Protein AF-A0A2H6HG00-F1 (afdb_monomer)

Nearest PDB structures (foldseek):
  3ck5-assembly2_D  TM=7.775E-01  e=2.258E-01  Streptomyces coelicolor A3(2)
  8dgj-assembly1_N  TM=5.999E-01  e=1.681E-01  Drosophila melanogaster
  5xd8-assembly1_A  TM=6.046E-01  e=3.622E-01  Vibrio sp. EJY3
  8dfv-assembly1_K  TM=4.218E-01  e=2.860E-01  Drosophila melanogaster
  3nuz-assembly3_E  TM=5.066E-01  e=1.112E+00  Bacteroides fragilis NCTC 9343

Foldseek 3Di:
DDDQPFWDWDDDPQKIWTTGPNRIQIDGPDDACSLVSLLCSLCVVVVNNQWDKDWDWDQDPVQKIKIKMWTAHPVRDIFIFIAIDHVVDSPRSSRRSVRRSVVSVVVVD

Secondary structure (DSSP, 8-state):
----TT-EEEEETTEEEEEETTEEEEEESSSSSHHHHHHHHHHHHTT-TT-EEEEEEEE-TTS-EEEEEEEE-TT--EEEEEEEESTT-HHHHHHHHHHHHHHHHHTT-

pLDDT: mean 75.19, std 13.75, range [41.69, 93.31]

Mean predicted aligned error: 8.37 Å

Structure (mmCIF, N/CA/C/O backbone):
data_AF-A0A2H6HG00-F1
#
_entry.id   AF-A0A2H6HG00-F1
#
loop_
_atom_site.group_PDB
_atom_site.id
_atom_site.type_symbol
_atom_site.label_atom_id
_atom_site.label_alt_id
_atom_site.label_comp_id
_atom_site.label_asym_id
_atom_site.label_entity_id
_atom_site.label_seq_id
_atom_site.pdbx_PDB_ins_code
_atom_site.Cartn_x
_atom_site.Cartn_y
_atom_site.Cartn_z
_atom_site.occupancy
_atom_site.B_iso_or_equiv
_atom_site.auth_seq_id
_atom_site.auth_comp_id
_atom_site.auth_asym_id
_atom_site.auth_atom_id
_atom_site.pdbx_PDB_model_num
ATOM 1 N N . MET A 1 1 ? -14.310 -1.517 -3.858 1.00 41.69 1 MET A N 1
ATOM 2 C CA . MET A 1 1 ? -13.309 -1.571 -4.940 1.00 41.69 1 MET A CA 1
ATOM 3 C C . MET A 1 1 ? -12.749 -0.168 -5.096 1.00 41.69 1 MET A C 1
ATOM 5 O O . MET A 1 1 ? -13.362 0.652 -5.766 1.00 41.69 1 MET A O 1
ATOM 9 N N . LEU A 1 2 ? -11.679 0.140 -4.360 1.00 46.59 2 LEU A N 1
ATOM 10 C CA . LEU A 1 2 ? -10.939 1.392 -4.512 1.00 46.59 2 LEU A CA 1
ATOM 11 C C . LEU A 1 2 ? -9.977 1.196 -5.688 1.00 46.59 2 LEU A C 1
ATOM 13 O O . LEU A 1 2 ? -8.980 0.490 -5.557 1.00 46.59 2 LEU A O 1
ATOM 17 N N . ASP A 1 3 ? -10.309 1.748 -6.853 1.00 55.47 3 ASP A N 1
ATOM 18 C CA . ASP A 1 3 ? -9.313 1.894 -7.915 1.00 55.47 3 ASP A CA 1
ATOM 19 C C . ASP A 1 3 ? -8.307 2.971 -7.490 1.00 55.47 3 ASP A C 1
ATOM 21 O O . ASP A 1 3 ? -8.684 3.966 -6.871 1.00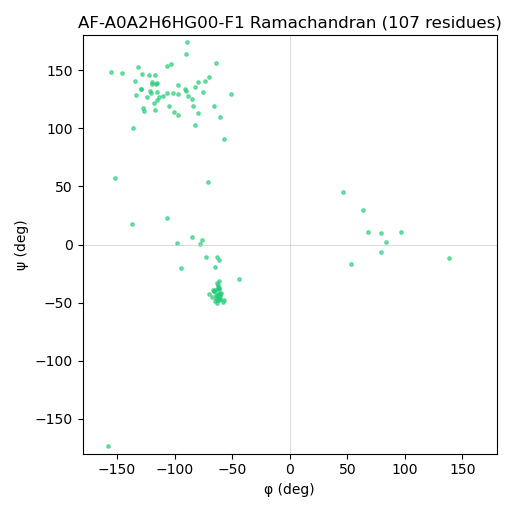 55.47 3 ASP A O 1
ATOM 25 N N . LEU A 1 4 ? -7.028 2.793 -7.838 1.00 56.38 4 LEU A N 1
ATOM 26 C CA . LEU A 1 4 ? -5.949 3.776 -7.629 1.00 56.38 4 LEU A CA 1
ATOM 27 C C . LEU A 1 4 ? -6.108 4.982 -8.577 1.00 56.38 4 LEU A C 1
ATOM 29 O O . LEU A 1 4 ? -5.210 5.326 -9.350 1.00 56.38 4 LEU A O 1
ATOM 33 N N . ILE A 1 5 ? -7.283 5.605 -8.559 1.00 52.62 5 ILE A N 1
ATOM 34 C CA . ILE A 1 5 ? -7.594 6.799 -9.330 1.00 52.62 5 ILE A CA 1
ATOM 35 C C . ILE A 1 5 ? -6.723 7.927 -8.777 1.00 52.62 5 ILE A C 1
ATOM 37 O O . ILE A 1 5 ? -6.799 8.273 -7.604 1.00 52.62 5 ILE A O 1
ATOM 41 N N . GLY A 1 6 ? -5.867 8.485 -9.632 1.00 55.09 6 GLY A N 1
ATOM 42 C CA . GLY A 1 6 ? -5.047 9.644 -9.286 1.00 55.09 6 GLY A CA 1
ATOM 43 C C . GLY A 1 6 ? -3.620 9.342 -8.835 1.00 55.09 6 GLY A C 1
ATOM 44 O O . GLY A 1 6 ? -2.963 10.278 -8.388 1.00 55.09 6 GLY A O 1
ATOM 45 N N . VAL A 1 7 ? -3.119 8.104 -8.979 1.00 57.53 7 VAL A N 1
ATOM 46 C CA . VAL A 1 7 ? -1.678 7.834 -8.834 1.00 57.53 7 VAL A CA 1
ATOM 47 C C . VAL A 1 7 ? -0.928 8.212 -10.114 1.00 57.53 7 VAL A C 1
ATOM 49 O O . VAL A 1 7 ? -1.122 7.573 -11.146 1.00 57.53 7 VAL A O 1
ATOM 52 N N . GLN A 1 8 ? -0.076 9.240 -10.065 1.00 58.09 8 GLN A N 1
ATOM 53 C CA . GLN A 1 8 ? 0.782 9.651 -11.189 1.00 58.09 8 GLN A CA 1
ATOM 54 C C . GLN A 1 8 ? 2.257 9.613 -10.799 1.00 58.09 8 GLN A C 1
ATOM 56 O O . GLN A 1 8 ? 2.632 10.164 -9.769 1.00 58.09 8 GLN A O 1
ATOM 61 N N . GLU A 1 9 ? 3.090 8.999 -11.641 1.00 59.12 9 GLU A N 1
ATOM 62 C CA . GLU A 1 9 ? 4.536 8.890 -11.443 1.00 59.12 9 GLU A CA 1
ATOM 63 C C . GLU A 1 9 ? 5.287 9.823 -12.403 1.00 59.12 9 GLU A C 1
ATOM 65 O O . GLU A 1 9 ? 5.044 9.824 -13.609 1.00 59.12 9 GLU A O 1
ATOM 70 N N . THR A 1 10 ? 6.220 10.620 -11.878 1.00 58.44 10 THR A N 1
ATOM 71 C CA . THR A 1 10 ? 7.173 11.402 -12.681 1.00 58.44 10 THR A CA 1
ATOM 72 C C . THR A 1 10 ? 8.598 11.124 -12.209 1.00 58.44 10 THR A C 1
ATOM 74 O O . THR A 1 10 ? 8.959 11.421 -11.066 1.00 58.44 10 THR A O 1
ATOM 77 N N . ALA A 1 11 ? 9.421 10.569 -13.103 1.00 54.00 11 ALA A N 1
ATOM 78 C CA . ALA A 1 11 ? 10.846 10.364 -12.874 1.00 54.00 11 ALA A CA 1
ATOM 79 C C . ALA A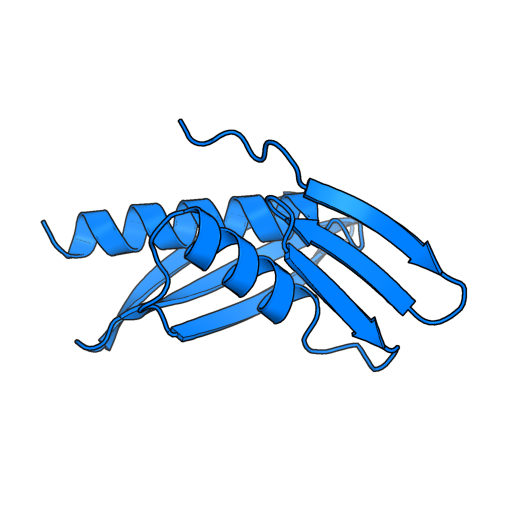 1 11 ? 11.629 11.644 -13.213 1.00 54.00 11 ALA A C 1
ATOM 81 O O . ALA A 1 11 ? 11.621 12.114 -14.350 1.00 54.00 11 ALA A O 1
ATOM 82 N N . LEU A 1 12 ? 12.326 12.201 -12.226 1.00 55.44 12 LEU A N 1
ATOM 83 C CA . LEU A 1 12 ? 13.313 13.266 -12.391 1.00 55.44 12 LEU A CA 1
ATOM 84 C C . LEU A 1 12 ? 14.714 12.668 -12.213 1.00 55.44 12 LEU A C 1
ATOM 86 O O . LEU A 1 12 ? 14.888 11.684 -11.499 1.00 55.44 12 LEU A O 1
ATOM 90 N N . SER A 1 13 ? 15.725 13.293 -12.826 1.00 49.66 13 SER A N 1
ATOM 91 C CA . SER A 1 13 ? 17.131 12.832 -12.847 1.00 49.66 13 SER A CA 1
ATOM 92 C C . SER A 1 13 ? 17.675 12.346 -11.486 1.00 49.66 13 SER A C 1
ATOM 94 O O . SER A 1 13 ? 18.510 11.447 -11.433 1.00 49.66 13 SER A O 1
ATOM 96 N N . THR A 1 14 ? 17.175 12.898 -10.373 1.00 53.22 14 THR A N 1
ATOM 97 C CA . THR A 1 14 ? 17.583 12.553 -9.000 1.00 53.22 14 THR A CA 1
ATOM 98 C C . THR A 1 14 ? 16.413 12.423 -8.015 1.00 53.22 14 THR A C 1
ATOM 100 O O . THR A 1 14 ? 16.636 12.503 -6.805 1.00 53.22 14 THR A O 1
ATOM 103 N N . SER A 1 15 ? 15.174 12.272 -8.493 1.00 54.38 15 SER A N 1
ATOM 104 C CA . SER A 1 15 ? 13.983 12.195 -7.633 1.00 54.38 15 SER A CA 1
ATOM 105 C C . SER A 1 15 ? 12.846 11.440 -8.318 1.00 54.38 15 SER A C 1
ATOM 107 O O . SER A 1 15 ? 12.675 11.548 -9.527 1.00 54.38 15 SER A O 1
ATOM 109 N N . THR A 1 16 ? 12.016 10.742 -7.550 1.00 60.91 16 THR A N 1
ATOM 110 C CA . THR A 1 16 ? 10.744 10.196 -8.054 1.00 60.91 16 THR A CA 1
ATOM 111 C C . THR A 1 16 ? 9.611 10.880 -7.310 1.00 60.91 16 THR A C 1
ATOM 113 O O . THR A 1 16 ? 9.647 10.980 -6.082 1.00 60.91 16 THR A O 1
ATOM 116 N N . VAL A 1 17 ? 8.623 11.368 -8.054 1.00 61.09 17 VAL A N 1
ATOM 117 C CA . VAL A 1 17 ? 7.426 12.008 -7.504 1.00 61.09 17 VAL A CA 1
ATOM 118 C C . VAL A 1 17 ? 6.225 11.126 -7.814 1.00 61.09 17 VAL A C 1
ATOM 120 O O . VAL A 1 17 ? 6.020 10.762 -8.970 1.00 61.09 17 VAL A O 1
ATOM 123 N N . ALA A 1 18 ? 5.456 10.792 -6.782 1.00 63.38 18 ALA A N 1
ATOM 124 C CA . ALA A 1 18 ? 4.181 10.105 -6.886 1.00 63.38 18 ALA A CA 1
ATOM 125 C C . ALA A 1 18 ? 3.085 11.025 -6.344 1.00 63.38 18 ALA A C 1
ATOM 127 O O . ALA A 1 18 ? 3.085 11.358 -5.163 1.00 63.38 18 ALA A O 1
ATOM 128 N N . THR A 1 19 ? 2.147 11.453 -7.179 1.00 63.84 19 THR A N 1
ATOM 129 C CA . THR A 1 19 ? 0.934 12.120 -6.687 1.00 63.84 19 THR A CA 1
ATOM 130 C C . THR A 1 19 ? -0.119 11.055 -6.432 1.00 63.84 19 THR A C 1
ATOM 132 O O . THR A 1 19 ? -0.296 10.219 -7.302 1.00 63.84 19 THR A O 1
ATOM 135 N N . VAL A 1 20 ? -0.782 11.064 -5.274 1.00 67.38 20 VAL A N 1
ATOM 136 C CA . VAL A 1 20 ? -1.883 10.169 -4.882 1.00 67.38 20 VAL A CA 1
ATOM 137 C C . VAL A 1 20 ? -3.050 11.048 -4.440 1.00 67.38 20 VAL A C 1
ATOM 139 O O . VAL A 1 20 ? -2.916 11.790 -3.471 1.00 67.38 20 VAL A O 1
ATOM 142 N N . ASP A 1 21 ? -4.167 11.012 -5.170 1.00 66.50 21 ASP A N 1
ATOM 143 C CA . ASP A 1 21 ? -5.381 11.801 -4.879 1.00 66.50 21 ASP A CA 1
ATOM 144 C C . ASP A 1 21 ? -5.099 13.290 -4.560 1.00 66.50 21 ASP A C 1
ATOM 146 O O . ASP A 1 21 ? -5.544 13.862 -3.568 1.00 66.50 21 ASP A O 1
ATOM 150 N N . GLY A 1 22 ? -4.243 13.922 -5.372 1.00 60.66 22 GLY A N 1
ATOM 151 C CA . GLY A 1 22 ? -3.855 15.330 -5.213 1.00 60.66 22 GLY A CA 1
ATOM 152 C C . GLY A 1 22 ? -2.794 15.616 -4.140 1.00 60.66 22 GLY A C 1
ATOM 153 O O . GLY A 1 22 ? -2.294 16.741 -4.083 1.00 60.66 22 GLY A O 1
ATOM 154 N N . ARG A 1 23 ? -2.381 14.627 -3.337 1.00 59.66 23 ARG A N 1
ATOM 155 C CA . ARG A 1 23 ? -1.227 14.732 -2.428 1.00 59.66 23 ARG A CA 1
ATOM 156 C C . ARG A 1 23 ? 0.045 14.270 -3.124 1.00 59.66 23 ARG A C 1
ATOM 158 O O . ARG A 1 23 ? 0.072 13.217 -3.748 1.00 59.66 23 ARG A O 1
ATOM 165 N N . THR A 1 24 ? 1.123 15.033 -3.000 1.00 60.78 24 THR A N 1
ATOM 166 C CA . THR A 1 24 ? 2.406 14.697 -3.630 1.00 60.78 24 THR A CA 1
ATOM 167 C C . THR A 1 24 ? 3.329 13.998 -2.632 1.00 60.78 24 THR A C 1
ATOM 169 O O . THR A 1 24 ? 3.839 14.636 -1.715 1.00 60.78 24 THR A O 1
ATOM 172 N N . ALA A 1 25 ? 3.593 12.708 -2.837 1.00 58.62 25 ALA A N 1
ATOM 173 C CA . ALA A 1 25 ? 4.690 11.976 -2.212 1.00 58.62 25 ALA A CA 1
ATOM 174 C C . ALA A 1 25 ? 5.973 12.171 -3.040 1.00 58.62 25 ALA A C 1
ATOM 176 O O . ALA A 1 25 ? 6.007 11.924 -4.247 1.00 58.62 25 ALA A O 1
ATOM 177 N N . VAL A 1 26 ? 7.047 12.641 -2.404 1.00 55.81 26 VAL A N 1
ATOM 178 C CA . VAL A 1 26 ? 8.317 12.964 -3.076 1.00 55.81 26 VAL A CA 1
ATOM 179 C C . VAL A 1 26 ? 9.443 12.133 -2.479 1.00 55.81 26 VAL A C 1
ATOM 181 O O . VAL A 1 26 ? 9.652 12.147 -1.269 1.00 55.81 26 VAL A O 1
ATOM 184 N N . ARG A 1 27 ? 10.239 11.480 -3.331 1.00 54.84 27 ARG A N 1
ATOM 185 C CA . ARG A 1 27 ? 11.547 10.925 -2.965 1.00 54.84 27 ARG A CA 1
ATOM 186 C C . ARG A 1 27 ? 12.661 11.781 -3.526 1.00 54.84 27 ARG A C 1
ATOM 188 O O . ARG A 1 27 ? 12.828 11.841 -4.741 1.00 54.84 27 ARG A O 1
ATOM 195 N N . VAL A 1 28 ? 13.480 12.333 -2.639 1.00 51.47 28 VAL A N 1
ATOM 196 C CA . VAL A 1 28 ? 14.847 12.766 -2.958 1.00 51.47 28 VAL A CA 1
ATOM 197 C C . VAL A 1 28 ? 15.740 11.523 -2.889 1.00 51.47 28 VAL A C 1
ATOM 199 O O . VAL A 1 28 ? 15.545 10.690 -2.005 1.00 51.47 28 VAL A O 1
ATOM 202 N N . VAL A 1 29 ? 16.635 11.320 -3.862 1.00 49.31 29 VAL A N 1
ATOM 203 C CA . VAL A 1 29 ? 17.462 10.103 -3.997 1.00 49.31 29 VAL A CA 1
ATOM 204 C C . VAL A 1 29 ? 18.314 9.828 -2.753 1.00 49.31 29 VAL A C 1
ATOM 206 O O . VAL A 1 29 ? 19.453 10.246 -2.666 1.00 49.31 29 VAL A O 1
ATOM 209 N N . GLU A 1 30 ? 17.742 9.058 -1.828 1.00 51.00 30 GLU A N 1
ATOM 210 C CA . GLU A 1 30 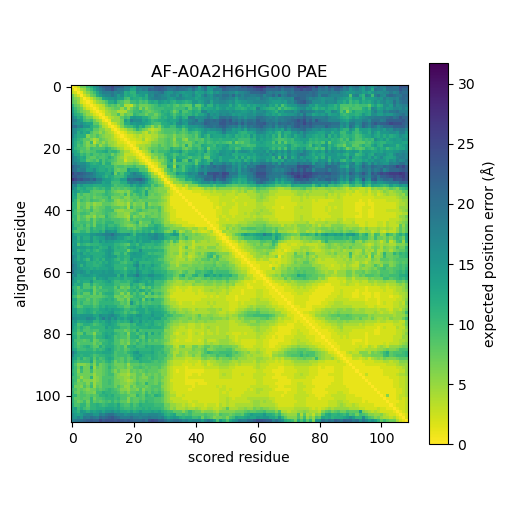? 18.395 8.157 -0.872 1.00 51.00 30 GLU A CA 1
ATOM 211 C C . GLU A 1 30 ? 17.426 7.005 -0.531 1.00 51.00 30 GLU A C 1
ATOM 213 O O . GLU A 1 30 ? 17.045 6.789 0.606 1.00 51.00 30 GLU A O 1
ATOM 218 N N . GLY A 1 31 ? 16.981 6.281 -1.567 1.00 50.62 31 GLY A N 1
ATOM 219 C CA . GLY A 1 31 ? 16.645 4.842 -1.589 1.00 50.62 31 GLY A CA 1
ATOM 220 C C . GLY A 1 31 ? 15.673 4.180 -0.591 1.00 50.62 31 GLY A C 1
ATOM 221 O O . GLY A 1 31 ? 15.233 3.076 -0.887 1.00 50.62 31 GLY A O 1
ATOM 222 N N . ARG A 1 32 ? 15.323 4.767 0.553 1.00 54.50 32 ARG A N 1
ATOM 223 C CA . ARG A 1 32 ? 14.561 4.135 1.639 1.00 54.50 32 ARG A CA 1
ATOM 224 C C . ARG A 1 32 ? 13.509 5.128 2.120 1.00 54.50 32 ARG A C 1
ATOM 226 O O . ARG A 1 32 ? 13.849 6.061 2.835 1.00 54.50 32 ARG A O 1
ATOM 233 N N . GLY A 1 33 ? 12.258 4.973 1.689 1.00 66.00 33 GLY A N 1
ATOM 234 C CA . GLY A 1 33 ? 11.166 5.822 2.179 1.00 66.00 33 GLY A CA 1
ATOM 235 C C . GLY A 1 33 ? 10.169 6.290 1.127 1.00 66.00 33 GLY A C 1
ATOM 236 O O . GLY A 1 33 ? 9.112 6.773 1.503 1.00 66.00 33 GLY A O 1
ATOM 237 N N . LEU A 1 34 ? 10.441 6.130 -0.174 1.00 74.31 34 LEU A N 1
ATOM 238 C CA . LEU A 1 34 ? 9.423 6.426 -1.196 1.00 74.31 34 LEU A CA 1
ATOM 239 C C . LEU A 1 34 ? 8.264 5.449 -1.127 1.00 74.31 34 LEU A C 1
ATOM 241 O O . LEU A 1 34 ? 7.111 5.832 -1.212 1.00 74.31 34 LEU A O 1
ATOM 245 N N . ASP A 1 35 ? 8.605 4.177 -1.010 1.00 76.44 35 ASP A N 1
ATOM 246 C CA . ASP A 1 35 ? 7.680 3.074 -0.860 1.00 76.44 35 ASP A CA 1
ATOM 247 C C . ASP A 1 35 ? 6.826 3.232 0.402 1.00 76.44 35 ASP A C 1
ATOM 249 O O . ASP A 1 35 ? 5.610 3.073 0.333 1.00 76.44 35 ASP A O 1
ATOM 253 N N . VAL A 1 36 ? 7.440 3.650 1.513 1.00 78.88 36 VAL A N 1
ATOM 254 C CA . VAL A 1 36 ? 6.714 4.014 2.739 1.00 78.88 36 VAL A CA 1
ATOM 255 C C . VAL A 1 36 ? 5.802 5.220 2.495 1.00 78.88 36 VAL A C 1
ATOM 257 O O . VAL A 1 36 ? 4.612 5.123 2.764 1.00 78.88 36 VAL A O 1
ATOM 260 N N . ALA A 1 37 ? 6.308 6.309 1.909 1.00 77.38 37 ALA A N 1
ATOM 261 C CA . ALA A 1 37 ? 5.525 7.521 1.659 1.00 77.38 37 ALA A CA 1
ATOM 262 C C . ALA A 1 37 ? 4.344 7.293 0.696 1.00 77.38 37 ALA A C 1
ATOM 264 O O . ALA A 1 37 ? 3.274 7.865 0.880 1.00 77.38 37 ALA A O 1
ATOM 265 N N . ILE A 1 38 ? 4.512 6.445 -0.326 1.00 80.00 38 ILE A N 1
ATOM 266 C CA . ILE A 1 38 ? 3.421 6.027 -1.219 1.00 80.00 38 ILE A CA 1
ATOM 267 C C . ILE A 1 38 ? 2.394 5.219 -0.436 1.00 80.00 38 ILE A C 1
ATOM 269 O O . ILE A 1 38 ? 1.200 5.478 -0.558 1.00 80.00 38 ILE A O 1
ATOM 273 N N . ALA A 1 39 ? 2.846 4.233 0.342 1.00 83.12 39 ALA A N 1
ATOM 274 C CA . ALA A 1 39 ? 1.952 3.391 1.120 1.00 83.12 39 ALA A CA 1
ATOM 275 C C . ALA A 1 39 ? 1.145 4.221 2.131 1.00 83.12 39 ALA A C 1
ATOM 277 O O . ALA A 1 39 ? -0.069 4.068 2.191 1.00 83.12 39 ALA A O 1
ATOM 278 N N . GLU A 1 40 ? 1.781 5.155 2.837 1.00 83.44 40 GLU A N 1
ATOM 279 C CA . GLU A 1 40 ? 1.121 6.095 3.751 1.00 83.44 40 GLU A CA 1
ATOM 280 C C . GLU A 1 40 ? 0.114 6.995 3.025 1.00 83.44 40 GLU A C 1
ATOM 282 O O . GLU A 1 40 ? -1.035 7.081 3.452 1.00 83.44 40 GLU A O 1
ATOM 287 N N . ALA A 1 41 ? 0.489 7.603 1.893 1.00 82.19 41 ALA A N 1
ATOM 288 C CA . ALA A 1 41 ? -0.415 8.460 1.121 1.00 82.19 41 ALA A CA 1
ATOM 289 C C . ALA A 1 41 ? -1.647 7.697 0.604 1.00 82.19 41 ALA A C 1
ATOM 291 O O . ALA A 1 41 ? -2.760 8.224 0.600 1.00 82.19 41 ALA A O 1
ATOM 292 N N . VAL A 1 42 ? -1.460 6.442 0.186 1.00 83.81 42 VAL A N 1
ATOM 293 C CA . VAL A 1 42 ? -2.549 5.566 -0.259 1.00 83.81 42 VAL A CA 1
ATOM 294 C C . VAL A 1 42 ? -3.442 5.148 0.906 1.00 83.81 42 VAL A C 1
ATOM 296 O O . VAL A 1 42 ? -4.663 5.164 0.765 1.00 83.81 42 VAL A O 1
ATOM 299 N N . LEU A 1 43 ? -2.864 4.803 2.058 1.00 84.38 43 LEU A N 1
ATOM 300 C CA . LEU A 1 43 ? -3.630 4.470 3.258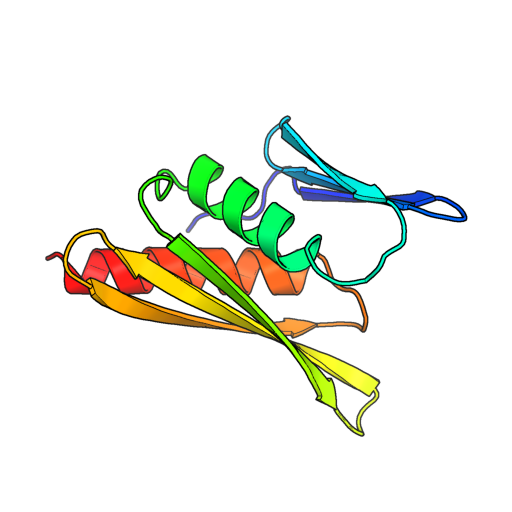 1.00 84.38 43 LEU A CA 1
ATOM 301 C C . LEU A 1 43 ? -4.444 5.672 3.742 1.00 84.38 43 LEU A C 1
ATOM 303 O O . LEU A 1 43 ? -5.629 5.524 4.016 1.00 84.38 43 LEU A O 1
ATOM 307 N N . GLU A 1 44 ? -3.860 6.870 3.773 1.00 84.06 44 GLU A N 1
ATOM 308 C CA . GLU A 1 44 ? -4.569 8.102 4.132 1.00 84.06 44 GLU A CA 1
ATOM 309 C C . GLU A 1 44 ? -5.738 8.380 3.172 1.00 84.06 44 GLU A C 1
ATOM 311 O O . GLU A 1 44 ? -6.857 8.629 3.623 1.00 84.06 44 GLU A O 1
ATOM 316 N N . ALA A 1 45 ? -5.516 8.272 1.856 1.00 81.81 45 ALA A N 1
ATOM 317 C CA . ALA A 1 45 ? -6.574 8.419 0.852 1.00 81.81 45 ALA A CA 1
ATOM 318 C C . ALA A 1 45 ? -7.675 7.349 0.998 1.00 81.81 45 ALA A C 1
ATOM 320 O O . ALA A 1 45 ? -8.858 7.635 0.823 1.00 81.81 45 ALA A O 1
ATOM 321 N N . GLY A 1 46 ? -7.299 6.129 1.389 1.00 80.75 46 GLY A N 1
ATOM 322 C CA . GLY A 1 46 ? -8.212 5.027 1.696 1.00 80.75 46 GLY A CA 1
ATOM 323 C C . GLY A 1 46 ? -8.922 5.130 3.051 1.00 80.75 46 GLY A C 1
ATOM 324 O O . GLY A 1 46 ? -9.655 4.213 3.404 1.00 80.75 46 GLY A O 1
ATOM 325 N N . SER A 1 47 ? -8.742 6.222 3.809 1.00 83.44 47 SER A N 1
ATOM 326 C CA . SER A 1 47 ? -9.263 6.393 5.181 1.00 83.44 47 SER A CA 1
ATOM 327 C C . SER A 1 47 ? -8.695 5.398 6.211 1.00 83.44 47 SER A C 1
ATOM 329 O O . SER A 1 47 ? -9.337 5.081 7.209 1.00 83.44 47 SER A O 1
ATOM 331 N N . PHE A 1 48 ? -7.459 4.946 5.999 1.00 81.06 48 PHE A N 1
ATOM 332 C CA . PHE A 1 48 ? -6.689 4.060 6.881 1.00 81.06 48 PHE A CA 1
ATOM 333 C C . PHE A 1 48 ? -5.549 4.787 7.627 1.00 81.06 48 PHE A C 1
ATOM 335 O O . PHE A 1 48 ? -4.574 4.157 8.032 1.00 81.06 48 PHE A O 1
ATOM 342 N N . GLY A 1 49 ? -5.637 6.113 7.792 1.00 70.75 49 GLY A N 1
ATOM 343 C CA . GLY A 1 49 ? -4.537 6.973 8.267 1.00 70.75 49 GLY A CA 1
ATOM 344 C C . GLY A 1 49 ? -3.989 6.683 9.674 1.00 70.75 49 GLY A C 1
ATOM 345 O O . GLY A 1 49 ? -2.901 7.143 10.003 1.00 70.75 49 GLY A O 1
ATOM 346 N N . ASP A 1 50 ? -4.689 5.885 10.483 1.00 79.19 50 ASP A N 1
ATOM 347 C CA . ASP A 1 50 ? -4.266 5.519 11.845 1.00 79.19 50 ASP A CA 1
ATOM 348 C C . ASP A 1 50 ? -3.298 4.316 11.886 1.00 79.19 50 ASP A C 1
ATOM 350 O O . ASP A 1 50 ? -3.013 3.778 12.959 1.00 79.19 50 ASP A O 1
ATOM 354 N N . LEU A 1 51 ? -2.842 3.829 10.727 1.00 78.56 51 LEU A N 1
ATOM 355 C CA . LEU A 1 51 ? -1.993 2.644 10.613 1.00 78.56 51 LEU A CA 1
ATOM 356 C C . LEU A 1 51 ? -0.505 3.004 10.499 1.00 78.56 51 LEU A C 1
ATOM 358 O O . LEU A 1 51 ? -0.090 3.767 9.627 1.00 78.56 51 LEU A O 1
ATOM 362 N N . ALA A 1 52 ? 0.326 2.378 11.333 1.00 80.81 52 ALA A N 1
ATOM 363 C CA . ALA A 1 52 ? 1.777 2.451 11.205 1.00 80.81 52 ALA A CA 1
ATOM 364 C C . ALA A 1 52 ? 2.248 1.566 10.044 1.00 80.81 52 ALA A C 1
ATOM 366 O O . ALA A 1 52 ? 1.880 0.394 9.972 1.00 80.81 52 ALA A O 1
ATOM 367 N N . THR A 1 53 ? 3.095 2.104 9.161 1.00 80.62 53 THR A N 1
ATOM 368 C CA . THR A 1 53 ? 3.433 1.454 7.886 1.00 80.62 53 THR A CA 1
ATOM 369 C C . THR A 1 53 ? 4.902 1.046 7.802 1.00 80.62 53 THR A C 1
ATOM 371 O O . THR A 1 53 ? 5.808 1.781 8.195 1.00 80.62 53 THR A O 1
ATOM 374 N N . ARG A 1 54 ? 5.161 -0.145 7.252 1.00 81.44 54 ARG A N 1
ATOM 375 C CA . ARG A 1 54 ? 6.492 -0.595 6.818 1.00 81.44 54 ARG A CA 1
ATOM 376 C C . ARG A 1 54 ? 6.398 -1.228 5.439 1.00 81.44 54 ARG A C 1
ATOM 378 O O . ARG A 1 54 ? 5.479 -1.996 5.177 1.00 81.44 54 ARG A O 1
ATOM 385 N N . SER A 1 55 ? 7.382 -0.980 4.586 1.00 77.94 55 SER A N 1
ATOM 386 C CA . SER A 1 55 ? 7.459 -1.577 3.253 1.00 77.94 55 SER A CA 1
ATOM 387 C C . SER A 1 55 ? 8.758 -2.354 3.059 1.00 77.94 55 SER A C 1
ATOM 389 O O . SER A 1 55 ? 9.815 -2.011 3.592 1.00 77.94 55 SER A O 1
ATOM 391 N N . VAL A 1 56 ? 8.667 -3.439 2.294 1.00 79.81 56 VAL A N 1
ATOM 392 C CA . VAL A 1 56 ? 9.799 -4.251 1.849 1.00 79.81 56 VAL A CA 1
ATOM 393 C C . VAL A 1 56 ? 9.631 -4.521 0.362 1.00 79.81 56 VAL A C 1
ATOM 395 O O . VAL A 1 56 ? 8.589 -5.006 -0.077 1.00 79.81 56 VAL A O 1
ATOM 398 N N . GLN A 1 57 ? 10.676 -4.240 -0.411 1.00 80.69 57 GLN A N 1
ATOM 399 C CA . GLN A 1 57 ? 10.732 -4.543 -1.837 1.00 80.69 57 GLN A CA 1
ATOM 400 C C . GLN A 1 57 ? 11.734 -5.668 -2.088 1.00 80.69 57 GLN A C 1
ATOM 402 O O . GLN A 1 57 ? 12.895 -5.584 -1.679 1.00 80.69 57 GLN A O 1
ATOM 407 N N . ARG A 1 58 ? 11.301 -6.720 -2.787 1.00 82.25 58 ARG A N 1
ATOM 408 C CA . ARG A 1 58 ? 12.166 -7.827 -3.211 1.00 82.25 58 ARG A CA 1
ATOM 409 C C . ARG A 1 58 ? 12.196 -7.910 -4.730 1.00 82.25 58 ARG A C 1
ATOM 411 O O . ARG A 1 58 ? 11.166 -8.130 -5.353 1.00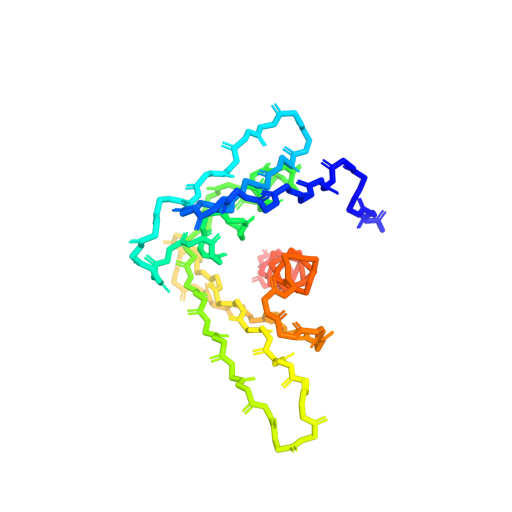 82.25 58 ARG A O 1
ATOM 418 N N . HIS A 1 59 ? 13.383 -7.803 -5.315 1.00 82.44 59 HIS A N 1
ATOM 419 C CA . HIS A 1 59 ? 13.578 -8.069 -6.737 1.00 82.44 59 HIS A CA 1
ATOM 420 C C . HIS A 1 59 ? 13.670 -9.581 -6.970 1.00 82.44 59 HIS A C 1
ATOM 422 O O . HIS A 1 59 ? 14.243 -10.315 -6.162 1.00 82.44 59 HIS A O 1
ATOM 428 N N . THR A 1 60 ? 13.047 -10.040 -8.047 1.00 81.00 60 THR A N 1
ATOM 429 C CA . THR A 1 60 ? 13.004 -11.445 -8.467 1.00 81.00 60 THR A CA 1
ATOM 430 C C . THR A 1 60 ? 13.971 -11.676 -9.619 1.00 81.00 60 THR A C 1
ATOM 432 O O . THR A 1 60 ? 14.239 -10.763 -10.400 1.00 81.00 60 THR A O 1
ATOM 435 N N . ASP A 1 61 ? 14.421 -12.917 -9.783 1.00 78.75 61 ASP A N 1
ATOM 436 C CA . ASP A 1 61 ? 15.326 -13.296 -10.876 1.00 78.75 61 ASP A CA 1
ATOM 437 C C . ASP A 1 61 ? 14.674 -13.150 -12.264 1.00 78.75 61 ASP A C 1
ATOM 439 O O . ASP A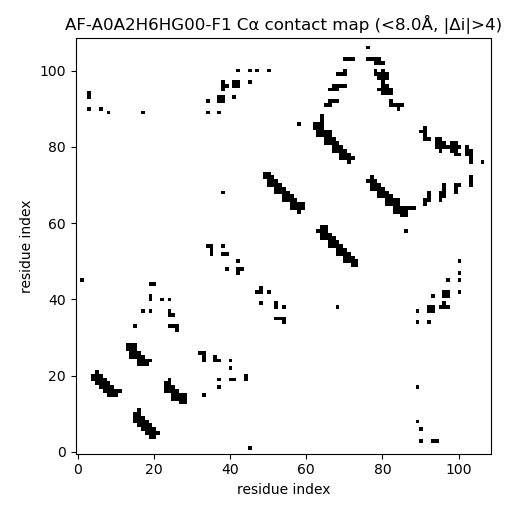 1 61 ? 15.361 -13.026 -13.273 1.00 78.75 61 ASP A O 1
ATOM 443 N N . ALA A 1 62 ? 13.338 -13.104 -12.316 1.00 82.69 62 ALA A N 1
ATOM 444 C CA . ALA A 1 62 ? 12.556 -12.861 -13.527 1.00 82.69 62 ALA A CA 1
ATOM 445 C C . ALA A 1 62 ? 12.513 -11.377 -13.951 1.00 82.69 62 ALA A C 1
ATOM 447 O O . ALA A 1 62 ? 11.853 -11.044 -14.932 1.00 82.69 62 ALA A O 1
ATOM 448 N N . GLY A 1 63 ? 13.172 -10.476 -13.213 1.00 81.69 63 GLY A N 1
ATOM 449 C CA . GLY A 1 63 ? 13.183 -9.0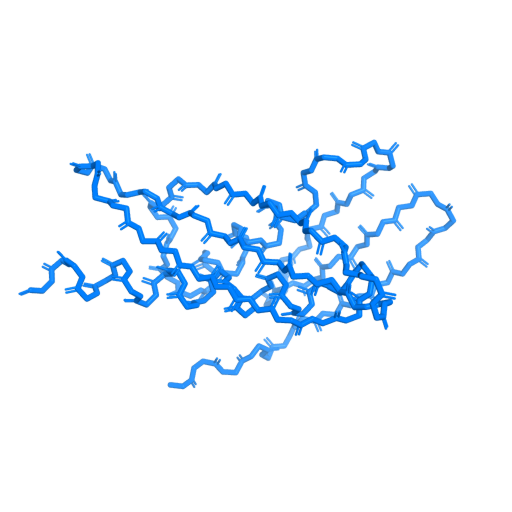40 -13.503 1.00 81.69 63 GLY A CA 1
ATOM 450 C C . GLY A 1 63 ? 11.975 -8.269 -12.963 1.00 81.69 63 GLY A C 1
ATOM 451 O O . GLY A 1 63 ? 11.900 -7.065 -13.163 1.00 81.69 63 GLY A O 1
ATOM 452 N N . SER A 1 64 ? 11.056 -8.926 -12.247 1.00 84.75 64 SER A N 1
ATOM 453 C CA . SER A 1 64 ? 9.948 -8.278 -11.526 1.00 84.75 64 SER A CA 1
ATOM 454 C C . SER A 1 64 ? 10.316 -7.909 -10.083 1.00 84.75 64 SER A C 1
ATOM 456 O O . SER A 1 64 ? 11.283 -8.436 -9.521 1.00 84.75 64 SER A O 1
ATOM 458 N N . MET A 1 65 ? 9.525 -7.040 -9.456 1.00 87.44 65 MET A N 1
ATOM 459 C CA . MET A 1 65 ? 9.617 -6.676 -8.043 1.00 87.44 65 MET A CA 1
ATOM 460 C C . MET A 1 65 ? 8.346 -7.097 -7.299 1.00 87.44 65 MET A C 1
ATOM 462 O O . MET A 1 65 ? 7.233 -6.923 -7.789 1.00 87.44 65 MET A O 1
ATOM 466 N N . VAL A 1 66 ? 8.517 -7.641 -6.097 1.00 88.00 66 VAL A N 1
ATOM 467 C CA . VAL A 1 66 ? 7.440 -7.874 -5.135 1.00 88.00 66 VAL A CA 1
ATOM 468 C C . VAL A 1 66 ? 7.486 -6.760 -4.097 1.00 88.00 66 VAL A C 1
ATOM 470 O O . VAL A 1 66 ? 8.445 -6.672 -3.324 1.00 88.00 66 VAL A O 1
ATOM 473 N N . ALA A 1 67 ? 6.453 -5.925 -4.072 1.00 88.75 67 ALA A N 1
ATOM 474 C CA . ALA A 1 67 ? 6.216 -4.950 -3.020 1.00 88.75 67 ALA A CA 1
ATOM 475 C C . ALA A 1 67 ? 5.396 -5.612 -1.911 1.00 88.75 67 ALA A C 1
ATOM 477 O O . ALA A 1 67 ? 4.356 -6.208 -2.174 1.00 88.75 67 ALA A O 1
ATOM 478 N N . THR A 1 68 ? 5.862 -5.528 -0.670 1.00 89.50 68 THR A N 1
ATOM 479 C CA . THR A 1 68 ? 5.126 -5.989 0.511 1.00 89.50 68 THR A CA 1
ATOM 480 C C . THR A 1 68 ? 4.991 -4.836 1.485 1.00 89.50 68 THR A C 1
ATOM 482 O O . THR A 1 68 ? 5.992 -4.223 1.851 1.00 89.50 68 THR A O 1
ATOM 485 N N . VAL A 1 69 ? 3.763 -4.548 1.901 1.00 90.50 69 VAL A N 1
ATOM 486 C CA . VAL A 1 69 ? 3.431 -3.514 2.878 1.00 90.50 69 VAL A CA 1
ATOM 487 C C . VAL A 1 69 ? 2.841 -4.196 4.105 1.00 90.50 69 VAL A C 1
ATOM 489 O O . VAL A 1 69 ? 1.886 -4.963 4.007 1.00 90.50 69 VAL A O 1
ATOM 49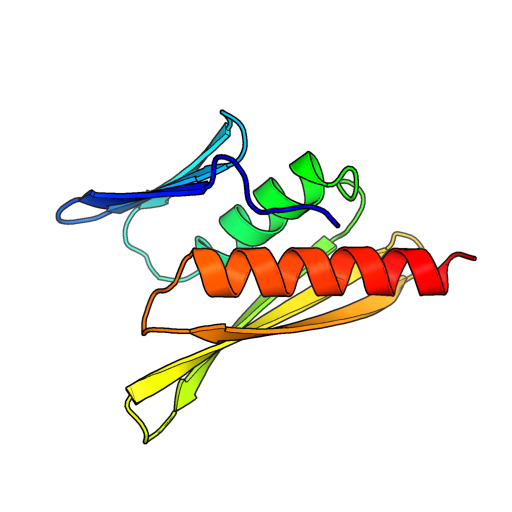2 N N . LEU A 1 70 ? 3.446 -3.929 5.254 1.00 91.12 70 LEU A N 1
ATOM 493 C CA . LEU A 1 70 ? 2.957 -4.294 6.573 1.00 91.12 70 LEU A CA 1
ATOM 494 C C . LEU A 1 70 ? 2.332 -3.049 7.195 1.00 91.12 70 LEU A C 1
ATOM 496 O O . LEU A 1 70 ? 2.981 -2.002 7.254 1.00 91.12 70 LEU A O 1
ATOM 500 N N . VAL A 1 71 ? 1.121 -3.199 7.710 1.00 89.81 71 VAL A N 1
ATOM 501 C CA . VAL A 1 71 ? 0.455 -2.186 8.525 1.00 89.81 71 VAL A CA 1
ATOM 502 C C . VAL A 1 71 ? 0.201 -2.722 9.927 1.00 89.81 71 VAL A C 1
ATOM 504 O O . VAL A 1 71 ? -0.049 -3.917 10.108 1.00 89.81 71 VAL A O 1
ATOM 507 N N . GLU A 1 72 ? 0.280 -1.845 10.919 1.00 89.06 72 GLU A N 1
ATOM 508 C CA . GLU A 1 72 ? -0.020 -2.137 12.321 1.00 89.06 72 GLU A CA 1
ATOM 509 C C . GLU A 1 72 ? -0.992 -1.085 12.865 1.00 89.06 72 GLU A C 1
ATOM 511 O O . GLU A 1 72 ? -0.806 0.106 12.617 1.00 89.06 72 GLU A O 1
ATOM 516 N N . ASP A 1 73 ? -2.040 -1.510 13.573 1.00 84.25 73 ASP A N 1
ATOM 517 C CA . ASP A 1 73 ? -2.959 -0.587 14.243 1.00 84.25 73 ASP A CA 1
ATOM 518 C C . ASP A 1 73 ? -2.530 -0.234 15.676 1.00 84.25 73 ASP A C 1
ATOM 520 O O . ASP A 1 73 ? -1.583 -0.796 16.223 1.00 84.25 73 ASP A O 1
ATOM 524 N N . GLY A 1 74 ? -3.254 0.696 16.310 1.00 79.88 74 GLY A N 1
ATOM 525 C CA . GLY A 1 74 ? -2.987 1.122 17.690 1.00 79.88 74 GLY A CA 1
ATOM 526 C C . GLY A 1 74 ? -3.162 0.032 18.759 1.00 79.88 74 GLY A C 1
ATOM 527 O O . GLY A 1 74 ? -2.750 0.237 19.898 1.00 79.88 74 GLY A O 1
ATOM 528 N N . GLU A 1 75 ? -3.736 -1.123 18.410 1.00 83.69 75 GLU A N 1
ATOM 529 C CA . GLU A 1 75 ? -3.873 -2.293 19.288 1.00 83.69 75 GLU A CA 1
ATOM 530 C C . GLU A 1 75 ? -2.770 -3.339 19.033 1.00 83.69 75 GLU A C 1
ATOM 532 O O . GLU A 1 75 ? -2.733 -4.385 19.683 1.00 83.69 75 GLU A O 1
ATOM 537 N N . GLY A 1 76 ? -1.845 -3.064 18.106 1.00 82.50 76 GLY A N 1
ATOM 538 C CA . GLY A 1 76 ? -0.748 -3.957 17.738 1.00 82.50 76 GLY A CA 1
ATOM 539 C C . GLY A 1 76 ? -1.158 -5.088 16.791 1.00 82.50 76 GLY A C 1
ATOM 540 O O . GLY A 1 76 ? -0.366 -6.010 16.560 1.00 82.50 76 GLY A O 1
ATOM 541 N N . ARG A 1 77 ? -2.374 -5.053 16.226 1.00 85.38 77 ARG A N 1
ATOM 542 C CA . ARG A 1 77 ? -2.790 -6.005 15.187 1.00 85.38 77 ARG A CA 1
ATOM 543 C C . ARG A 1 77 ? -2.104 -5.654 13.881 1.00 85.38 77 ARG A C 1
ATOM 545 O O . ARG A 1 77 ? -1.975 -4.488 13.521 1.00 85.38 77 ARG A O 1
ATOM 552 N N . ARG A 1 78 ? -1.682 -6.689 13.160 1.00 89.81 78 ARG A N 1
ATOM 553 C CA . ARG A 1 78 ? -0.883 -6.561 11.942 1.00 89.81 78 ARG A CA 1
ATOM 554 C C . ARG A 1 78 ? -1.596 -7.164 10.753 1.00 89.81 78 ARG A C 1
ATOM 556 O O . ARG A 1 78 ? -2.095 -8.282 10.845 1.00 89.81 78 ARG A O 1
ATOM 563 N N . ALA A 1 79 ? -1.527 -6.469 9.628 1.00 91.56 79 ALA A N 1
ATOM 564 C CA . ALA A 1 79 ? -1.967 -6.981 8.341 1.00 91.56 79 ALA A CA 1
ATOM 565 C C . ALA A 1 79 ? -0.904 -6.734 7.274 1.00 91.56 79 ALA A C 1
ATOM 567 O O . ALA A 1 79 ? -0.083 -5.820 7.376 1.00 91.56 79 ALA A O 1
ATOM 568 N N . VAL A 1 80 ? -0.901 -7.586 6.254 1.00 92.12 80 VAL A N 1
ATOM 569 C CA . VAL A 1 80 ? 0.087 -7.547 5.179 1.00 92.12 80 VAL A CA 1
ATOM 570 C C . VAL A 1 80 ? -0.633 -7.567 3.845 1.00 92.12 80 VAL A C 1
ATOM 572 O O . VAL A 1 80 ? -1.510 -8.397 3.619 1.00 92.12 80 VAL A O 1
ATOM 575 N N . GLY A 1 81 ? -0.206 -6.689 2.947 1.00 91.94 81 GLY A N 1
ATOM 576 C CA . GLY A 1 81 ? -0.551 -6.741 1.537 1.00 91.94 81 GLY A CA 1
ATOM 577 C C . GLY A 1 81 ? 0.709 -6.879 0.695 1.00 91.94 81 GLY A C 1
ATOM 578 O O . GLY A 1 81 ? 1.737 -6.263 0.978 1.00 91.94 81 GLY A O 1
ATOM 579 N N . SER A 1 82 ? 0.636 -7.697 -0.350 1.00 91.75 82 SER A N 1
ATOM 580 C CA . SER A 1 82 ? 1.733 -7.888 -1.298 1.00 91.75 82 SER A CA 1
ATOM 581 C C . SER A 1 82 ? 1.237 -7.705 -2.721 1.00 91.75 82 SER A C 1
ATOM 583 O O . SER A 1 82 ? 0.098 -8.067 -3.021 1.00 91.75 82 SER A O 1
ATOM 585 N N . GLU A 1 83 ? 2.090 -7.172 -3.592 1.00 93.31 83 GLU A N 1
ATOM 586 C CA . GLU A 1 83 ? 1.820 -7.062 -5.020 1.00 93.31 83 GLU A CA 1
ATOM 587 C C . GLU A 1 83 ? 3.082 -7.225 -5.867 1.00 93.31 83 GLU A C 1
ATOM 589 O O . GLU A 1 83 ? 4.177 -6.833 -5.462 1.00 93.31 83 GLU A O 1
ATOM 594 N N . VAL A 1 84 ? 2.915 -7.793 -7.061 1.00 90.06 84 VAL A N 1
ATOM 595 C CA . VAL A 1 84 ? 3.975 -7.895 -8.072 1.00 90.06 84 VAL A CA 1
ATOM 596 C C . VAL A 1 84 ? 3.847 -6.752 -9.078 1.00 90.06 84 VAL A C 1
ATOM 598 O O . VAL A 1 84 ? 2.747 -6.435 -9.537 1.00 90.06 84 VAL A O 1
ATOM 601 N N . GLY A 1 85 ? 4.973 -6.152 -9.452 1.00 86.12 85 GLY A N 1
ATOM 602 C CA . GLY A 1 85 ? 5.045 -5.169 -10.528 1.00 86.12 85 GLY A CA 1
ATOM 603 C C . GLY A 1 85 ? 6.445 -5.038 -11.109 1.00 86.12 85 GLY A C 1
ATOM 604 O O . GLY A 1 85 ? 7.356 -5.798 -10.770 1.00 86.12 85 GLY A O 1
ATOM 605 N N . ASP A 1 86 ? 6.608 -4.059 -11.991 1.00 82.56 86 ASP A N 1
ATOM 606 C CA . ASP A 1 86 ? 7.907 -3.727 -12.568 1.00 82.56 86 ASP A CA 1
ATOM 607 C C . ASP A 1 86 ? 8.887 -3.216 -11.497 1.00 82.56 86 ASP A C 1
ATOM 609 O O . ASP A 1 86 ? 8.465 -2.703 -10.448 1.00 82.56 86 ASP A O 1
ATOM 613 N N . PRO A 1 87 ? 10.208 -3.319 -11.733 1.00 69.31 87 PRO A N 1
ATOM 614 C CA . PRO A 1 87 ? 11.203 -2.665 -10.895 1.00 69.31 87 PRO A CA 1
ATOM 615 C C . PRO A 1 87 ? 10.866 -1.180 -10.732 1.00 69.31 87 PRO A C 1
ATOM 617 O O . PRO A 1 87 ? 10.615 -0.487 -11.710 1.00 69.31 87 PRO A O 1
ATOM 620 N N . ALA A 1 88 ? 10.853 -0.705 -9.486 1.00 69.38 88 ALA A N 1
ATOM 621 C CA . ALA A 1 88 ? 10.428 0.644 -9.091 1.00 69.38 88 ALA A CA 1
ATOM 622 C C . ALA A 1 88 ? 8.928 0.994 -9.247 1.00 69.38 88 ALA A C 1
ATOM 624 O O . ALA A 1 88 ? 8.571 2.147 -9.030 1.00 69.38 88 ALA A O 1
ATOM 625 N N . SER A 1 89 ? 8.033 0.034 -9.515 1.00 77.62 89 SER A N 1
ATOM 626 C CA . SER A 1 89 ? 6.596 0.314 -9.665 1.00 77.62 89 SER A CA 1
ATOM 627 C C . SER A 1 89 ? 5.950 0.911 -8.402 1.00 77.62 89 SER A C 1
ATOM 629 O O . SER A 1 89 ? 5.714 0.216 -7.408 1.00 77.62 89 SER A O 1
ATOM 631 N N . VAL A 1 90 ? 5.580 2.194 -8.477 1.00 77.94 90 VAL A N 1
ATOM 632 C CA . VAL A 1 90 ? 4.769 2.912 -7.472 1.00 77.94 90 VAL A CA 1
ATOM 633 C C . VAL A 1 90 ? 3.385 2.276 -7.327 1.00 77.94 90 VAL A C 1
ATOM 635 O O . VAL A 1 90 ? 2.852 2.142 -6.226 1.00 77.94 90 VAL A O 1
ATOM 638 N N . TYR A 1 91 ? 2.816 1.829 -8.446 1.00 81.75 91 TYR A N 1
ATOM 639 C CA . TYR A 1 91 ? 1.495 1.214 -8.494 1.00 81.75 91 TYR A CA 1
ATOM 640 C C . TYR A 1 91 ? 1.439 -0.117 -7.727 1.00 81.75 91 TYR A C 1
ATOM 642 O O . TYR A 1 91 ? 0.474 -0.375 -7.005 1.00 81.75 91 TYR A O 1
ATOM 650 N N . ALA A 1 92 ? 2.491 -0.941 -7.814 1.00 85.56 92 ALA A N 1
ATOM 651 C CA . ALA A 1 92 ? 2.587 -2.168 -7.023 1.00 85.56 92 ALA A CA 1
ATOM 652 C C . ALA A 1 92 ? 2.607 -1.871 -5.515 1.00 85.56 92 ALA A C 1
ATOM 654 O O . ALA A 1 92 ? 1.885 -2.511 -4.752 1.00 85.56 92 ALA A O 1
ATOM 655 N N . VAL A 1 93 ? 3.360 -0.853 -5.089 1.00 86.50 93 VAL A N 1
ATOM 656 C CA . VAL A 1 93 ? 3.384 -0.418 -3.684 1.00 86.50 93 VAL A CA 1
ATOM 657 C C . VAL A 1 93 ? 2.004 0.061 -3.226 1.00 86.50 93 VAL A C 1
ATOM 659 O O . VAL A 1 93 ? 1.531 -0.372 -2.177 1.00 86.50 93 VAL A O 1
ATOM 662 N N . GLY A 1 94 ? 1.321 0.887 -4.024 1.00 87.44 94 GLY A N 1
ATOM 663 C CA . GLY A 1 94 ? -0.017 1.379 -3.688 1.00 87.44 94 GLY A CA 1
ATOM 664 C C . GLY A 1 94 ? -1.052 0.260 -3.544 1.00 87.44 94 GLY A C 1
ATOM 665 O O . GLY A 1 94 ? -1.813 0.237 -2.579 1.00 87.44 94 GLY A O 1
ATOM 666 N N . ARG A 1 95 ? -1.048 -0.734 -4.442 1.00 90.00 95 ARG A N 1
ATOM 667 C CA . ARG A 1 95 ? -1.954 -1.894 -4.323 1.00 90.00 95 ARG A CA 1
ATOM 668 C C . ARG A 1 95 ? -1.631 -2.770 -3.120 1.00 90.00 95 ARG A C 1
ATOM 670 O O . ARG A 1 95 ? -2.550 -3.249 -2.459 1.00 90.00 95 ARG A O 1
ATOM 677 N N . ALA A 1 96 ? -0.348 -2.968 -2.820 1.00 90.88 96 ALA A N 1
ATOM 678 C CA . ALA A 1 96 ? 0.066 -3.670 -1.612 1.00 90.88 96 ALA A CA 1
ATOM 679 C C . ALA A 1 96 ? -0.435 -2.942 -0.351 1.00 90.88 96 ALA A C 1
ATOM 681 O O . ALA A 1 96 ? -0.965 -3.590 0.546 1.00 90.88 96 ALA A O 1
ATOM 682 N N . ALA A 1 97 ? -0.351 -1.608 -0.311 1.00 88.81 97 ALA A N 1
ATOM 683 C CA . ALA A 1 97 ? -0.855 -0.803 0.800 1.00 88.81 97 ALA A CA 1
ATOM 684 C C . ALA A 1 97 ? -2.381 -0.896 0.964 1.00 88.81 97 ALA A C 1
ATOM 686 O O . ALA A 1 97 ? -2.846 -1.148 2.072 1.00 88.81 97 ALA A O 1
ATOM 687 N N . LEU A 1 98 ? -3.160 -0.788 -0.122 1.00 88.81 98 LEU A N 1
ATOM 688 C CA . LEU A 1 98 ? -4.622 -0.952 -0.070 1.00 88.81 98 LEU A CA 1
ATOM 689 C C . LEU A 1 98 ? -5.024 -2.314 0.498 1.00 88.81 98 LEU A C 1
ATOM 691 O O . LEU A 1 98 ? -5.832 -2.374 1.418 1.00 88.81 98 LEU A O 1
ATOM 695 N N . ARG A 1 99 ? -4.410 -3.400 0.012 1.00 90.69 99 ARG A N 1
ATOM 696 C CA . ARG A 1 99 ? -4.691 -4.750 0.527 1.00 90.69 99 ARG A CA 1
ATOM 697 C C . ARG A 1 99 ? -4.330 -4.894 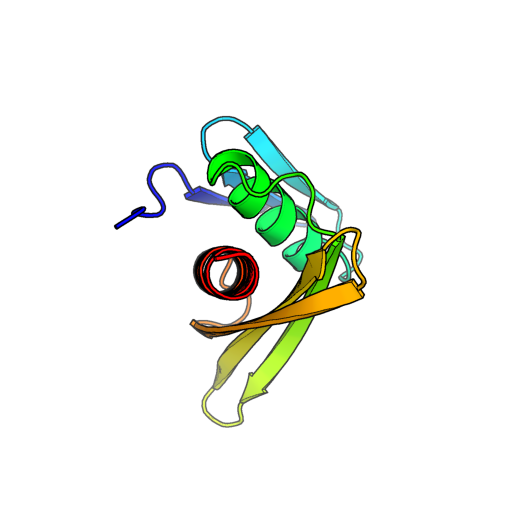2.000 1.00 90.69 99 ARG A C 1
ATOM 699 O O . ARG A 1 99 ? -5.041 -5.569 2.736 1.00 90.69 99 ARG A O 1
ATOM 706 N N . ALA A 1 100 ? -3.228 -4.275 2.426 1.00 90.25 100 ALA A N 1
ATOM 707 C CA . ALA A 1 100 ? -2.832 -4.265 3.827 1.00 90.25 100 ALA A CA 1
ATOM 708 C C . ALA A 1 100 ? -3.867 -3.518 4.689 1.00 90.25 100 ALA A C 1
ATOM 710 O O . ALA A 1 100 ? -4.249 -4.024 5.740 1.00 90.25 100 ALA A O 1
ATOM 711 N N . GLY A 1 101 ? -4.354 -2.360 4.226 1.00 87.25 101 GLY A N 1
ATOM 712 C CA . GLY A 1 101 ? -5.395 -1.573 4.894 1.00 87.25 101 GLY A CA 1
ATOM 713 C C . GLY A 1 101 ? -6.732 -2.311 4.998 1.00 87.25 101 GLY A C 1
ATOM 714 O O . GLY A 1 101 ? -7.282 -2.414 6.091 1.00 87.25 101 GLY A O 1
ATOM 715 N N . GLU A 1 102 ? -7.209 -2.901 3.899 1.00 89.06 102 GLU A N 1
ATOM 716 C CA . GLU A 1 102 ? -8.440 -3.707 3.868 1.00 89.06 102 GLU A CA 1
ATOM 717 C C . GLU A 1 102 ? -8.359 -4.888 4.847 1.00 89.06 102 GLU A C 1
ATOM 719 O O . GLU A 1 102 ? -9.222 -5.046 5.710 1.00 89.06 102 GLU A O 1
ATOM 724 N N . ALA A 1 103 ? -7.267 -5.658 4.792 1.00 89.00 103 ALA A N 1
ATOM 725 C CA . ALA A 1 103 ? -7.050 -6.773 5.708 1.00 89.00 103 ALA A CA 1
ATOM 726 C C . ALA A 1 103 ? -6.932 -6.316 7.172 1.00 89.00 103 ALA A C 1
ATOM 728 O O . ALA A 1 103 ? -7.365 -7.030 8.073 1.00 89.00 103 ALA A O 1
ATOM 729 N N . ALA A 1 104 ? -6.373 -5.130 7.437 1.00 86.44 104 ALA A N 1
ATOM 730 C CA . ALA A 1 104 ? -6.334 -4.573 8.787 1.00 86.44 104 ALA A CA 1
ATOM 731 C C . ALA A 1 104 ? -7.736 -4.242 9.303 1.00 86.44 104 ALA A C 1
ATOM 733 O O . ALA A 1 104 ? -8.015 -4.503 10.469 1.00 86.44 104 ALA A O 1
ATOM 734 N N . THR A 1 105 ? -8.617 -3.695 8.461 1.00 81.38 105 THR A N 1
ATOM 735 C CA . THR A 1 105 ? -10.011 -3.406 8.828 1.00 81.38 105 THR A CA 1
ATOM 736 C C . THR A 1 105 ? -10.804 -4.676 9.110 1.00 81.38 105 THR A C 1
ATOM 738 O O . THR A 1 105 ? -11.538 -4.705 10.095 1.00 81.38 105 THR A O 1
ATOM 741 N N . ASP A 1 106 ? -10.603 -5.738 8.328 1.00 82.94 106 ASP A N 1
ATOM 742 C CA . ASP A 1 106 ? -11.246 -7.035 8.571 1.00 82.94 106 ASP A CA 1
ATOM 743 C C . ASP A 1 106 ? -10.854 -7.636 9.932 1.00 82.94 106 ASP A C 1
ATOM 745 O O . ASP A 1 106 ? -11.669 -8.287 10.576 1.00 82.94 106 ASP A O 1
ATOM 749 N N . LEU A 1 107 ? -9.636 -7.374 10.424 1.00 73.06 107 LEU A N 1
ATOM 750 C CA . LEU A 1 107 ? -9.201 -7.778 11.772 1.00 73.06 107 LEU A CA 1
ATOM 751 C C . LEU A 1 107 ? -9.842 -6.952 12.906 1.00 73.06 107 LEU A C 1
ATOM 753 O O . LEU A 1 107 ? -9.659 -7.289 14.083 1.00 73.06 107 LEU A O 1
ATOM 757 N N . ARG A 1 108 ? -10.525 -5.843 12.584 1.00 69.50 108 ARG A N 1
ATOM 758 C CA . ARG A 1 108 ? -11.237 -4.987 13.551 1.00 69.50 108 ARG A CA 1
ATOM 759 C C . ARG A 1 108 ? -12.722 -5.318 13.698 1.00 69.50 108 ARG A C 1
ATOM 761 O O . ARG A 1 108 ? -13.301 -4.897 14.699 1.00 69.50 108 ARG A O 1
ATOM 768 N N . GLY A 1 109 ? -13.314 -5.995 12.711 1.00 60.41 109 GLY A N 1
ATOM 769 C CA . GLY A 1 109 ? -14.716 -6.440 12.711 1.00 60.41 109 GLY A CA 1
ATOM 770 C C . GLY A 1 109 ? -14.933 -7.725 13.496 1.00 60.41 109 GLY A C 1
ATOM 771 O O . GLY A 1 109 ? -16.066 -7.891 13.998 1.00 60.41 109 GLY A O 1
#

Radius of gyration: 13.33 Å; Cα contacts (8 Å, |Δi|>4): 227; chains: 1; bounding box: 33×29×33 Å

Solvent-accessible surface area (backbone atoms only — not comparable to full-atom values): 6002 Å² total; per-residue (Å²): 135,87,72,80,69,54,66,47,82,46,85,49,102,62,31,46,36,37,30,44,73,88,44,76,34,73,29,71,79,66,96,72,53,50,60,40,42,40,23,50,49,44,24,43,75,69,73,41,64,77,48,50,76,46,62,49,79,44,80,43,97,86,65,37,22,38,24,34,21,40,30,30,42,93,86,70,52,73,19,67,11,66,27,72,32,53,72,88,41,64,65,20,31,35,54,2,21,49,44,8,46,53,50,40,52,62,76,73,111

Sequence (109 aa):
MLDLIGVQETALSTSTVATVDGRTAVRVVEGRGLDVAIAEAVLEAGSFGDLATRSVQRHTDAGSMVATVLVEDGEGRRAVGSEVGDPASVYAVGRAALRAGEAATDLRG